Protein AF-A0A661CQU4-F1 (afdb_monomer)

Solvent-accessible surface area (backbone atoms only — not comparable to full-atom values): 3674 Å² total; per-residue (Å²): 140,86,87,87,76,61,36,76,92,74,74,40,81,46,72,68,39,54,54,49,49,53,51,50,49,54,64,72,69,58,56,48,48,82,46,99,64,99,44,82,43,78,56,86,54,74,92,68,40,86,72,83,82,133

Secondary structure (DSSP, 8-state):
------BTTTTB--HHHHHHHHHHHHHHT--GGGSSSS---S-SSTTT------

pLDDT: mean 90.21, std 5.93, range [72.44, 97.75]

Structure (mmCIF, N/CA/C/O backbone):
data_AF-A0A661CQU4-F1
#
_entry.id   AF-A0A661CQU4-F1
#
loop_
_atom_site.group_PDB
_atom_site.id
_atom_site.type_symbol
_atom_site.label_atom_id
_atom_site.label_alt_id
_atom_site.label_comp_id
_atom_site.label_asym_id
_atom_site.label_entity_id
_atom_site.label_seq_id
_atom_site.pdbx_PDB_ins_code
_atom_site.Cartn_x
_atom_site.Cartn_y
_atom_site.Cartn_z
_atom_site.occupancy
_atom_site.B_iso_or_equiv
_atom_site.auth_seq_id
_atom_site.auth_comp_id
_atom_site.auth_asym_id
_atom_site.auth_atom_id
_atom_site.pdbx_PDB_model_num
ATOM 1 N N . VAL A 1 1 ? 5.573 7.359 4.854 1.00 83.38 1 VAL A N 1
ATOM 2 C CA . VAL A 1 1 ? 6.463 6.274 4.365 1.00 83.38 1 VAL A CA 1
ATOM 3 C C . VAL A 1 1 ? 6.438 6.313 2.848 1.00 83.38 1 VAL A C 1
ATOM 5 O O . VAL A 1 1 ? 5.391 6.633 2.307 1.00 83.38 1 VAL A O 1
ATOM 8 N N . ILE A 1 2 ? 7.561 6.072 2.170 1.00 90.44 2 ILE A N 1
ATOM 9 C CA . ILE A 1 2 ? 7.633 6.093 0.701 1.00 90.44 2 ILE A CA 1
ATOM 10 C C . ILE A 1 2 ? 8.190 4.748 0.241 1.00 90.44 2 ILE A C 1
ATOM 12 O O . ILE A 1 2 ? 9.255 4.344 0.705 1.00 90.44 2 ILE A O 1
ATOM 16 N N . VAL A 1 3 ? 7.485 4.080 -0.672 1.00 91.81 3 VAL A N 1
ATOM 17 C CA . VAL A 1 3 ? 7.918 2.821 -1.294 1.00 91.81 3 VAL A CA 1
ATOM 18 C C . VAL A 1 3 ? 8.210 3.085 -2.768 1.00 91.81 3 VAL A C 1
ATOM 20 O O . VAL A 1 3 ? 7.434 3.752 -3.446 1.00 91.81 3 VAL A O 1
ATOM 23 N N . LYS A 1 4 ? 9.347 2.587 -3.262 1.00 94.88 4 LYS A N 1
ATOM 24 C CA . LYS A 1 4 ? 9.741 2.677 -4.674 1.00 94.88 4 LYS A CA 1
ATOM 25 C C . LYS A 1 4 ? 9.789 1.270 -5.257 1.00 94.88 4 LYS A C 1
ATOM 27 O O . LYS A 1 4 ? 10.521 0.433 -4.735 1.00 94.88 4 LYS A O 1
ATOM 32 N N . LEU A 1 5 ? 9.026 1.031 -6.319 1.00 95.56 5 LEU A N 1
ATOM 33 C CA . LEU A 1 5 ? 8.965 -0.256 -7.011 1.00 95.56 5 LEU A CA 1
ATOM 34 C C . LEU A 1 5 ? 9.741 -0.183 -8.329 1.00 95.56 5 LEU A C 1
ATOM 36 O O . LEU A 1 5 ? 9.723 0.839 -9.016 1.00 95.56 5 LEU A O 1
ATOM 40 N N . THR A 1 6 ? 10.475 -1.247 -8.633 1.00 96.25 6 THR A N 1
ATOM 41 C CA . THR A 1 6 ? 11.191 -1.426 -9.896 1.00 96.25 6 THR A CA 1
ATOM 42 C C . THR A 1 6 ? 11.484 -2.903 -10.111 1.00 96.25 6 THR A C 1
ATOM 44 O O . THR A 1 6 ? 11.862 -3.635 -9.187 1.00 96.25 6 THR A O 1
ATOM 47 N N . THR A 1 7 ? 11.376 -3.349 -11.355 1.00 97.00 7 THR A N 1
ATOM 48 C CA . THR A 1 7 ? 11.677 -4.723 -11.726 1.00 97.00 7 THR A CA 1
ATOM 49 C C . THR A 1 7 ? 13.168 -4.858 -12.029 1.00 97.00 7 THR A C 1
ATOM 51 O O . THR A 1 7 ? 13.649 -4.462 -13.093 1.00 97.00 7 THR A O 1
ATOM 54 N N . HIS A 1 8 ? 13.916 -5.471 -11.103 1.00 95.12 8 HIS A N 1
ATOM 55 C CA . HIS A 1 8 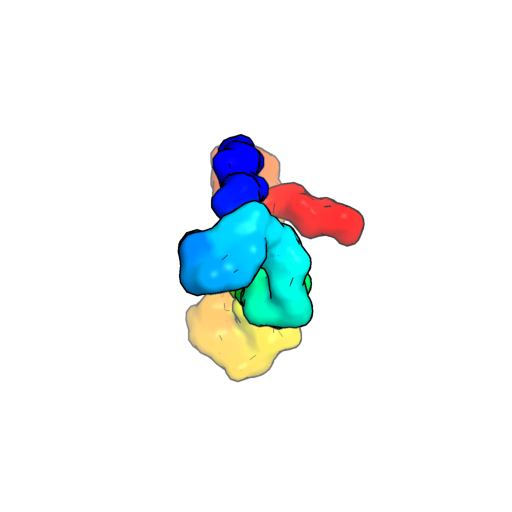? 15.381 -5.592 -11.188 1.00 95.12 8 HIS A CA 1
ATOM 56 C C . HIS A 1 8 ? 15.879 -6.263 -12.481 1.00 95.12 8 HIS A C 1
ATOM 58 O O . HIS A 1 8 ? 16.908 -5.864 -13.024 1.00 95.12 8 HIS A O 1
ATOM 64 N N . SER A 1 9 ? 15.150 -7.257 -12.999 1.00 95.81 9 SER A N 1
ATOM 65 C CA . SER A 1 9 ? 15.532 -7.992 -14.210 1.00 95.81 9 SER A CA 1
ATOM 66 C C . SER A 1 9 ? 15.357 -7.171 -15.489 1.00 95.81 9 SER A C 1
ATOM 68 O O . SER A 1 9 ? 16.136 -7.325 -16.425 1.00 95.81 9 SER A O 1
ATOM 70 N N . ALA A 1 10 ? 14.366 -6.276 -15.517 1.00 95.12 10 ALA A N 1
ATOM 71 C CA . ALA A 1 10 ? 14.108 -5.364 -16.628 1.00 95.12 10 ALA A CA 1
ATOM 72 C C . ALA A 1 10 ? 14.890 -4.046 -16.503 1.00 95.12 10 ALA A C 1
ATOM 74 O O . ALA A 1 10 ? 14.904 -3.254 -17.442 1.00 95.12 10 ALA A O 1
ATOM 75 N N . LYS A 1 11 ? 15.537 -3.808 -15.349 1.00 92.19 11 LYS A N 1
ATOM 76 C CA . LYS A 1 11 ? 16.207 -2.544 -14.997 1.00 92.19 11 LYS A CA 1
ATOM 77 C C . LYS A 1 11 ? 15.291 -1.325 -15.193 1.00 92.19 11 LYS A C 1
ATOM 79 O O . LYS A 1 11 ? 15.741 -0.267 -15.624 1.00 92.19 11 LYS A O 1
ATOM 84 N N . GLY A 1 12 ? 14.007 -1.479 -14.878 1.00 94.88 12 GLY A N 1
ATOM 85 C CA . GLY A 1 12 ? 12.987 -0.464 -15.121 1.00 94.88 12 GLY A CA 1
ATOM 86 C C . GLY A 1 12 ? 11.631 -0.842 -14.536 1.00 94.88 12 GLY A C 1
ATOM 87 O O . GLY A 1 12 ? 11.487 -1.879 -13.888 1.00 94.88 12 GLY A O 1
ATOM 88 N N . ILE A 1 13 ? 10.644 0.021 -14.773 1.00 96.81 13 ILE A N 1
ATOM 89 C CA . ILE A 1 13 ? 9.258 -0.197 -14.352 1.00 96.81 13 ILE A CA 1
ATOM 90 C C . ILE A 1 13 ? 8.586 -1.150 -15.34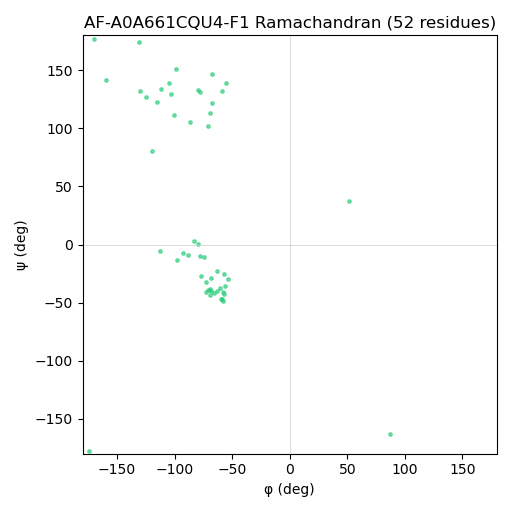0 1.00 96.81 13 ILE A C 1
ATOM 92 O O . ILE A 1 13 ? 8.689 -0.963 -16.553 1.00 96.81 13 ILE A O 1
ATOM 96 N N . THR A 1 14 ? 7.894 -2.159 -14.821 1.00 97.62 14 THR A N 1
ATOM 97 C CA . THR A 1 14 ? 7.079 -3.087 -15.612 1.00 97.62 14 THR A CA 1
ATOM 98 C C . THR A 1 14 ? 5.686 -3.241 -15.013 1.00 97.62 14 THR A C 1
ATOM 100 O O . THR A 1 14 ? 5.417 -2.777 -13.905 1.00 97.62 14 THR A O 1
ATOM 103 N N . ASP A 1 15 ? 4.809 -3.965 -15.707 1.00 97.56 15 ASP A N 1
ATOM 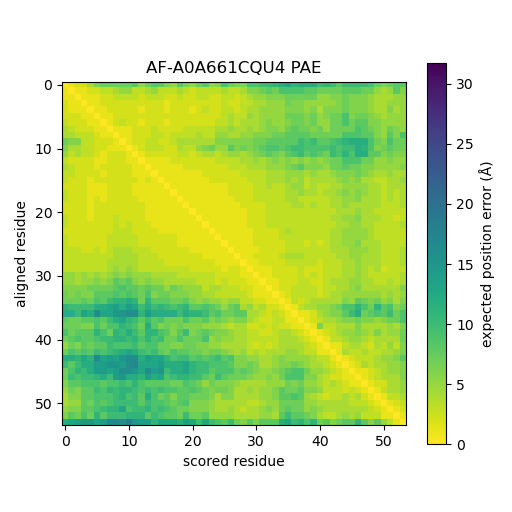104 C CA . ASP A 1 15 ? 3.465 -4.304 -15.223 1.00 97.56 15 ASP A CA 1
ATOM 105 C C . ASP A 1 15 ? 3.475 -4.971 -13.841 1.00 97.56 15 ASP A C 1
ATOM 107 O O . ASP A 1 15 ? 2.562 -4.765 -13.046 1.00 97.56 15 ASP A O 1
ATOM 111 N N . LYS A 1 16 ? 4.547 -5.700 -13.497 1.00 96.00 16 LYS A N 1
ATOM 112 C CA . LYS A 1 16 ? 4.703 -6.310 -12.168 1.00 96.00 16 LYS A CA 1
ATOM 113 C C . LYS A 1 16 ? 4.715 -5.271 -11.049 1.00 96.00 16 LYS A C 1
ATOM 115 O O . LYS A 1 16 ? 4.173 -5.529 -9.979 1.00 96.00 16 LYS A O 1
ATOM 120 N N . ASP A 1 17 ? 5.325 -4.115 -11.294 1.00 96.81 17 ASP A N 1
ATOM 121 C CA . ASP A 1 17 ? 5.403 -3.032 -10.317 1.00 96.81 17 ASP A CA 1
ATOM 122 C C . ASP A 1 17 ? 4.022 -2.403 -10.097 1.00 96.81 17 ASP A C 1
ATOM 124 O O . ASP A 1 17 ? 3.651 -2.112 -8.962 1.00 96.81 17 ASP A O 1
ATOM 128 N N . PHE A 1 18 ? 3.226 -2.265 -11.161 1.00 97.44 18 PHE A N 1
ATOM 129 C CA . PHE A 1 18 ? 1.854 -1.765 -11.068 1.00 97.44 18 PHE A CA 1
ATOM 130 C C . PHE A 1 18 ? 0.918 -2.754 -10.372 1.00 97.44 18 PHE A C 1
ATOM 132 O O . PHE A 1 18 ? 0.137 -2.351 -9.513 1.00 97.44 18 PHE A O 1
ATOM 139 N N . GLU A 1 19 ? 1.008 -4.045 -10.690 1.00 97.75 19 GLU A N 1
ATOM 140 C CA . GLU A 1 19 ? 0.217 -5.076 -10.012 1.00 97.75 19 GLU A CA 1
ATOM 141 C C . GLU A 1 19 ? 0.569 -5.167 -8.519 1.00 97.75 19 GLU A C 1
ATOM 143 O O . GLU A 1 19 ? -0.322 -5.247 -7.670 1.00 97.75 19 GLU A O 1
ATOM 148 N N . LEU A 1 20 ? 1.855 -5.058 -8.168 1.00 96.44 20 LEU A N 1
ATOM 149 C CA . LEU A 1 20 ? 2.278 -4.995 -6.771 1.00 96.44 20 LEU A CA 1
ATOM 150 C C . LEU A 1 20 ? 1.785 -3.717 -6.079 1.00 96.44 20 LEU A C 1
ATOM 152 O O . LEU A 1 20 ? 1.312 -3.794 -4.947 1.00 96.44 20 LEU A O 1
ATOM 156 N N . ALA A 1 21 ? 1.840 -2.562 -6.747 1.00 96.56 21 ALA A N 1
ATOM 157 C CA . ALA A 1 21 ? 1.312 -1.310 -6.208 1.00 96.56 21 ALA A CA 1
ATOM 158 C C . ALA A 1 21 ? -0.186 -1.418 -5.895 1.00 96.56 21 ALA A C 1
ATOM 160 O O . ALA A 1 21 ? -0.596 -1.086 -4.786 1.00 96.56 21 ALA A O 1
ATOM 161 N N . LYS A 1 22 ? -0.990 -1.969 -6.816 1.00 96.56 22 LYS A N 1
ATOM 162 C CA . LYS A 1 22 ? -2.423 -2.221 -6.586 1.00 96.56 22 LYS A CA 1
ATOM 163 C C . LYS A 1 22 ? -2.654 -3.129 -5.384 1.00 96.56 22 LYS A C 1
ATOM 165 O O . LYS A 1 22 ? -3.570 -2.892 -4.603 1.00 96.56 22 LYS A O 1
ATOM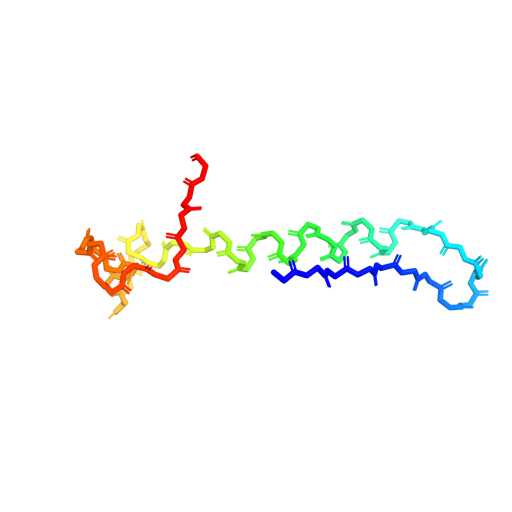 170 N N . LYS A 1 23 ? -1.830 -4.169 -5.216 1.00 96.69 23 LYS A N 1
ATOM 171 C CA . LYS A 1 23 ? -1.971 -5.081 -4.079 1.00 96.69 23 LYS A CA 1
ATOM 172 C C . LYS A 1 23 ? -1.618 -4.409 -2.757 1.00 96.69 23 LYS A C 1
ATOM 174 O O . LYS A 1 23 ? -2.307 -4.644 -1.769 1.00 96.69 23 LYS A O 1
ATOM 179 N N . ILE A 1 24 ? -0.578 -3.577 -2.739 1.00 95.12 24 ILE A N 1
ATOM 180 C CA . ILE A 1 24 ? -0.233 -2.763 -1.570 1.00 95.12 24 ILE A CA 1
ATOM 181 C C . ILE A 1 24 ? -1.398 -1.835 -1.230 1.00 95.12 24 ILE A C 1
ATOM 183 O O . ILE A 1 24 ? -1.810 -1.816 -0.077 1.00 95.12 24 ILE A O 1
ATOM 187 N N . GLU A 1 25 ? -1.966 -1.146 -2.221 1.00 93.19 25 GLU A N 1
ATOM 188 C CA . GLU A 1 25 ? -3.117 -0.264 -2.016 1.00 93.19 25 GLU A CA 1
ATOM 189 C C . GLU A 1 25 ? -4.301 -1.022 -1.410 1.00 93.19 25 GLU A C 1
ATOM 191 O O . GLU A 1 25 ? -4.830 -0.618 -0.382 1.00 93.19 25 GLU A O 1
ATOM 196 N N . GLN A 1 26 ? -4.650 -2.185 -1.970 1.00 93.25 26 GLN A N 1
ATOM 197 C CA . GLN A 1 26 ? -5.729 -3.026 -1.450 1.00 93.25 26 GLN A CA 1
ATOM 198 C C . GLN A 1 26 ? -5.503 -3.426 0.015 1.00 93.25 26 GLN A C 1
ATOM 200 O O . GLN A 1 26 ? -6.442 -3.436 0.804 1.00 93.25 26 GLN A O 1
ATOM 205 N N . VAL A 1 27 ? -4.273 -3.798 0.375 1.00 92.06 27 VAL A N 1
ATOM 206 C CA . VAL A 1 27 ? -3.946 -4.246 1.736 1.00 92.06 27 VAL A CA 1
ATOM 207 C C . VAL A 1 27 ? -3.932 -3.074 2.714 1.00 92.06 27 VAL A C 1
ATOM 209 O O . VAL A 1 27 ? -4.424 -3.208 3.830 1.00 92.06 27 VAL A O 1
ATOM 212 N N . VAL A 1 28 ? -3.381 -1.928 2.313 1.00 90.38 28 VAL A N 1
ATOM 213 C CA . VAL A 1 28 ? -3.304 -0.734 3.164 1.00 90.38 28 VAL A CA 1
ATOM 214 C C . VAL A 1 28 ? -4.683 -0.110 3.358 1.00 90.38 28 VAL A C 1
ATOM 216 O O . VAL A 1 28 ? -4.998 0.307 4.466 1.00 90.38 28 VAL A O 1
ATOM 219 N N . GLN A 1 29 ? -5.523 -0.076 2.325 1.00 90.00 29 GLN A N 1
ATOM 220 C CA . GLN A 1 29 ? -6.885 0.453 2.420 1.00 90.00 29 GLN A CA 1
ATOM 221 C C . GLN A 1 29 ? -7.903 -0.550 2.969 1.00 90.00 29 GLN A C 1
ATOM 223 O O . GLN A 1 29 ? -9.089 -0.233 3.030 1.00 90.00 29 GLN A O 1
ATOM 228 N N . TRP A 1 30 ? -7.484 -1.750 3.368 1.00 90.69 30 TRP A N 1
ATOM 229 C CA . TRP A 1 30 ? -8.417 -2.763 3.844 1.00 90.69 30 TRP A CA 1
ATOM 230 C C . TRP A 1 30 ? -9.216 -2.272 5.066 1.00 90.69 30 TRP A C 1
ATOM 232 O O . TRP A 1 30 ? -8.657 -1.713 6.018 1.00 90.69 30 TRP A O 1
ATOM 242 N N . GLN A 1 31 ? -10.538 -2.471 5.023 1.00 89.38 31 GLN A N 1
ATOM 243 C CA . GLN A 1 31 ? -11.489 -2.052 6.056 1.00 89.38 31 GLN A CA 1
ATOM 244 C C . GLN A 1 31 ? -12.216 -3.268 6.637 1.00 89.38 31 GLN A C 1
ATOM 246 O O . GLN A 1 31 ? -13.353 -3.546 6.264 1.00 89.38 31 GLN A O 1
ATOM 251 N N . PRO A 1 32 ? -11.592 -4.000 7.575 1.00 89.75 32 PRO A N 1
ATOM 252 C CA . PRO A 1 32 ? -12.191 -5.229 8.081 1.00 89.75 32 PRO A CA 1
ATOM 253 C C . PRO A 1 32 ? -13.529 -5.019 8.807 1.00 89.75 32 PRO A C 1
ATOM 255 O O . PRO A 1 32 ? -14.316 -5.950 8.884 1.00 89.75 32 PRO A O 1
ATOM 258 N N . GLY A 1 33 ? -13.802 -3.810 9.313 1.00 88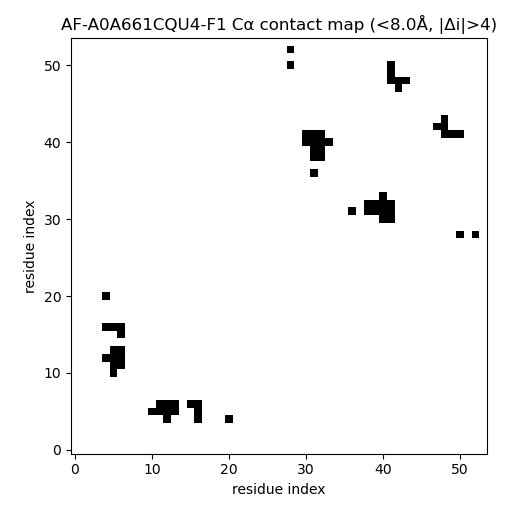.44 33 GLY A N 1
ATOM 259 C CA . GLY A 1 33 ? -15.067 -3.487 9.983 1.00 88.44 33 GLY A CA 1
ATOM 260 C C . GLY A 1 33 ? -16.267 -3.316 9.042 1.00 88.44 33 GLY A C 1
ATOM 261 O O . GLY A 1 33 ? -17.393 -3.233 9.522 1.00 88.44 33 GLY A O 1
ATOM 262 N N . GLU A 1 34 ? -16.048 -3.249 7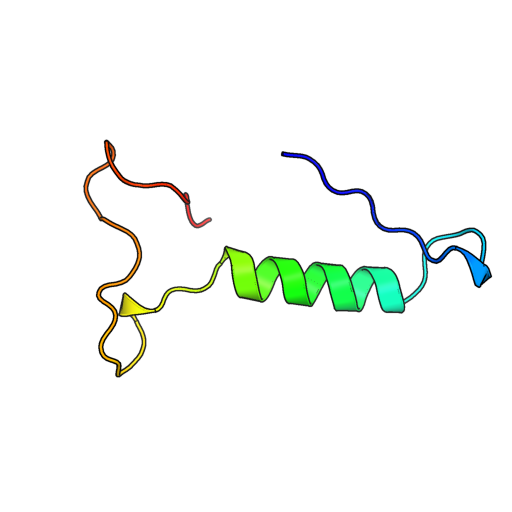.724 1.00 88.50 34 GLU A N 1
ATOM 263 C CA . GLU A 1 34 ? -17.122 -3.255 6.716 1.00 88.50 34 GLU A CA 1
ATOM 264 C C . GLU A 1 34 ? -17.441 -4.673 6.206 1.00 88.50 34 GLU A C 1
ATOM 266 O O . GLU A 1 34 ? -18.396 -4.865 5.454 1.00 88.50 34 GLU A O 1
ATOM 271 N N . GLU A 1 35 ? -16.650 -5.673 6.604 1.00 89.94 35 GLU A N 1
ATOM 272 C CA . GLU A 1 35 ? -16.827 -7.075 6.229 1.00 89.94 35 GLU A CA 1
ATOM 273 C C . GLU A 1 35 ? -17.534 -7.855 7.352 1.00 89.94 35 GLU A C 1
ATOM 275 O O . GLU A 1 35 ? -17.387 -7.550 8.535 1.00 89.94 35 GLU A O 1
ATOM 280 N N . ASP A 1 36 ? -18.276 -8.911 6.997 1.00 84.62 36 ASP A N 1
ATOM 281 C CA . ASP A 1 36 ? -18.806 -9.854 7.989 1.00 84.62 36 ASP A CA 1
ATOM 282 C C . ASP A 1 36 ? -17.646 -10.681 8.567 1.00 84.62 36 ASP A C 1
ATOM 284 O O . ASP A 1 36 ? -17.135 -11.615 7.939 1.00 84.62 36 ASP A O 1
ATOM 288 N N . GLY A 1 37 ? -17.200 -10.328 9.774 1.00 85.56 37 GLY A N 1
ATOM 289 C CA . GLY A 1 37 ? -16.048 -10.959 10.401 1.00 85.56 37 GLY A CA 1
ATOM 290 C C . GLY A 1 37 ? -15.844 -10.584 11.870 1.00 85.56 37 GLY A C 1
ATOM 291 O O . GLY A 1 37 ? -16.579 -9.781 12.436 1.00 85.56 37 GLY A O 1
ATOM 292 N N . PRO A 1 38 ? -14.831 -11.177 12.524 1.00 90.50 38 PRO A N 1
ATOM 293 C CA . PRO A 1 38 ? -14.545 -10.942 13.940 1.00 90.50 38 PRO A CA 1
ATOM 294 C C . PRO A 1 38 ? -13.791 -9.629 14.209 1.00 90.50 38 PRO A C 1
ATOM 296 O O . PRO A 1 38 ? -13.421 -9.364 15.351 1.00 90.50 38 PRO A O 1
ATOM 299 N N . PHE A 1 39 ? -13.476 -8.848 13.175 1.00 88.31 39 PHE A N 1
ATOM 300 C CA . PHE A 1 39 ? -12.605 -7.683 13.276 1.00 88.31 39 PHE A CA 1
ATOM 301 C C . PHE A 1 39 ? -13.422 -6.391 13.264 1.00 88.31 39 PHE A C 1
ATOM 303 O O . PHE A 1 39 ? -14.217 -6.162 12.365 1.00 88.31 39 PHE A O 1
ATOM 310 N N . GLU A 1 40 ? -13.170 -5.511 14.232 1.00 84.38 40 GLU A N 1
ATOM 311 C CA . GLU A 1 40 ? -13.916 -4.251 14.387 1.00 84.38 40 GLU A CA 1
ATOM 312 C C . GLU A 1 40 ? -13.483 -3.147 13.400 1.00 84.38 40 GLU A C 1
ATOM 314 O O . GLU A 1 40 ? -14.142 -2.116 13.289 1.00 84.38 40 GLU A O 1
ATOM 319 N N . GLY A 1 41 ? -12.387 -3.344 12.659 1.00 87.69 41 GLY A N 1
ATOM 320 C CA . GLY A 1 41 ? -11.868 -2.349 11.719 1.00 87.69 41 GLY A CA 1
ATOM 321 C C . GLY A 1 41 ? -10.919 -1.324 12.344 1.00 87.69 41 GLY A C 1
ATOM 322 O O . GLY A 1 41 ? -10.346 -1.527 13.414 1.00 87.69 41 GLY A O 1
ATOM 323 N N . THR A 1 42 ? -10.705 -0.221 11.626 1.00 85.94 42 THR A N 1
ATOM 324 C CA . THR A 1 42 ? -9.825 0.867 12.076 1.00 85.94 42 THR A CA 1
ATOM 325 C C . THR A 1 42 ? -10.549 1.728 13.120 1.00 85.94 42 THR A C 1
ATOM 327 O O . THR A 1 42 ? -11.666 2.173 12.850 1.00 85.94 42 THR A O 1
ATOM 330 N N . PRO A 1 43 ? -9.931 2.035 14.281 1.00 86.94 43 PRO A N 1
ATOM 331 C CA . PRO A 1 43 ? -10.560 2.839 15.327 1.00 86.94 43 PRO A CA 1
ATOM 332 C C . PRO A 1 43 ? -11.061 4.203 14.831 1.00 86.94 43 PRO A C 1
ATOM 334 O O . PRO A 1 43 ? -10.372 4.906 14.084 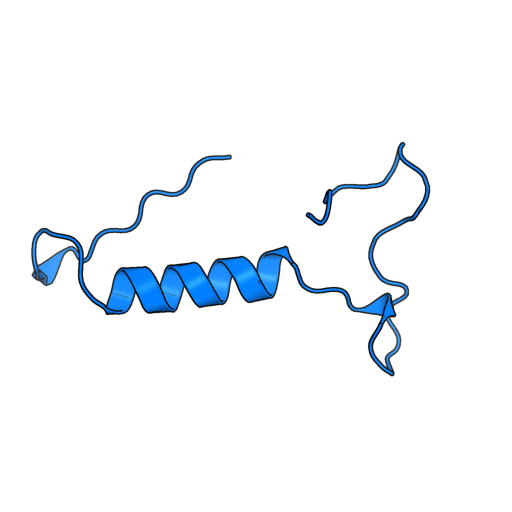1.00 86.94 43 PRO A O 1
ATOM 337 N N . SER A 1 44 ? -12.250 4.601 15.291 1.00 81.81 44 SER A N 1
ATOM 338 C CA . SER A 1 44 ? -12.861 5.897 14.969 1.00 81.81 44 SER A CA 1
ATOM 339 C C . SER A 1 44 ? -12.252 7.064 15.757 1.00 81.81 44 SER A C 1
ATOM 341 O O . SER A 1 44 ? -12.230 8.191 15.258 1.00 81.81 44 SER A O 1
ATOM 343 N N . ASP A 1 45 ? -11.717 6.803 16.957 1.00 85.50 45 ASP A N 1
ATOM 344 C CA . ASP A 1 45 ? -11.010 7.802 17.762 1.00 85.50 45 ASP A CA 1
ATOM 345 C C . ASP A 1 45 ? -9.695 8.199 17.080 1.00 85.50 45 ASP A C 1
ATOM 347 O O . ASP A 1 45 ? -8.794 7.387 16.849 1.00 85.50 45 ASP A O 1
ATOM 351 N N . GLN A 1 46 ? -9.572 9.494 16.796 1.00 81.00 46 GLN A N 1
ATOM 352 C CA . GLN A 1 46 ? -8.429 10.091 16.119 1.00 81.00 46 GLN A CA 1
ATOM 353 C C . GLN A 1 46 ? -7.089 9.835 16.828 1.00 81.00 46 GLN A C 1
ATOM 355 O O . GLN A 1 46 ? -6.054 9.837 16.167 1.00 81.00 46 GLN A O 1
ATOM 360 N N . ARG A 1 47 ? -7.080 9.588 18.145 1.00 84.06 47 ARG A N 1
ATOM 361 C CA . ARG A 1 47 ? -5.861 9.254 18.903 1.00 84.06 47 ARG A CA 1
ATOM 362 C C . ARG A 1 47 ? -5.288 7.887 18.547 1.00 84.06 47 ARG A C 1
ATOM 364 O O . ARG A 1 47 ? -4.084 7.690 18.677 1.00 84.06 47 ARG A O 1
ATOM 371 N N . PHE A 1 48 ? -6.143 6.962 18.121 1.00 83.88 48 PHE A N 1
ATOM 372 C CA . PHE A 1 48 ? -5.780 5.577 17.823 1.00 83.88 48 PHE A CA 1
ATOM 373 C C . PHE A 1 48 ? -5.895 5.244 16.329 1.00 83.88 48 PHE A C 1
ATOM 375 O O . PHE A 1 48 ? -5.496 4.160 15.908 1.00 83.88 48 PHE A O 1
ATOM 382 N N . LYS A 1 49 ? -6.407 6.174 15.514 1.00 82.88 49 LYS A N 1
ATOM 383 C CA . LYS A 1 49 ? -6.526 6.024 14.063 1.00 82.88 49 LYS A CA 1
ATOM 384 C C . LYS A 1 49 ? -5.147 6.045 13.395 1.00 82.88 49 LYS A C 1
ATOM 386 O O . LYS A 1 49 ? -4.471 7.070 13.369 1.00 82.88 49 LYS A O 1
ATOM 391 N N . TYR A 1 50 ? -4.747 4.911 12.823 1.00 82.31 50 TYR A N 1
ATOM 392 C CA . TYR A 1 50 ? -3.448 4.734 12.155 1.00 82.31 50 TYR A CA 1
ATOM 393 C C . TYR A 1 50 ? -3.509 4.877 10.626 1.00 82.31 50 TYR A C 1
ATOM 395 O O . TYR A 1 50 ? -2.468 5.031 9.989 1.00 82.31 50 TYR A O 1
ATOM 403 N N . ILE A 1 51 ? -4.707 4.869 10.034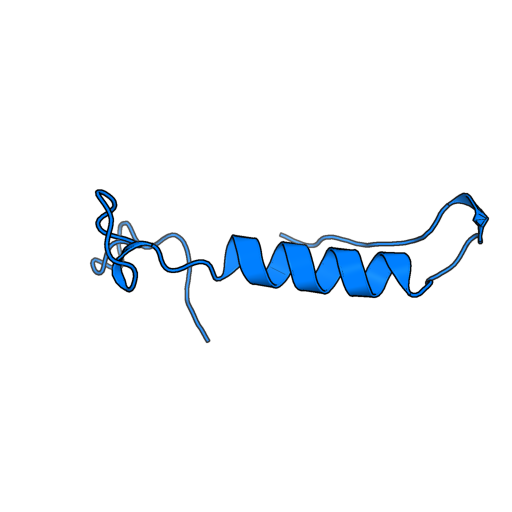 1.00 83.75 51 ILE A N 1
ATOM 404 C CA . ILE A 1 51 ? -4.933 5.072 8.597 1.00 83.75 51 ILE A CA 1
ATOM 405 C C . ILE A 1 51 ? -6.010 6.132 8.406 1.00 83.75 51 ILE A C 1
ATOM 407 O O . ILE A 1 51 ? -7.070 6.090 9.032 1.00 8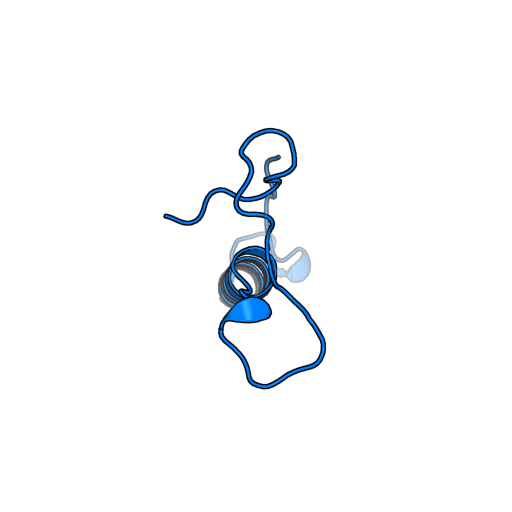3.75 51 ILE A O 1
ATOM 411 N N . LYS A 1 52 ? -5.737 7.092 7.523 1.00 80.44 52 LYS A N 1
ATOM 412 C CA . LYS A 1 52 ? -6.746 7.999 6.986 1.00 80.44 52 LYS A CA 1
ATOM 413 C C . LYS A 1 52 ? -7.123 7.478 5.603 1.00 80.44 52 LYS A C 1
ATOM 415 O O . LYS A 1 52 ? -6.286 7.511 4.712 1.00 80.44 52 LYS A O 1
ATOM 420 N N . TYR A 1 53 ? -8.346 6.978 5.478 1.00 79.88 53 TYR A N 1
ATOM 421 C CA . TYR A 1 53 ? -8.940 6.653 4.186 1.00 79.88 53 TYR A CA 1
ATOM 422 C C . TYR A 1 53 ? -9.188 7.946 3.391 1.00 79.88 53 TYR A C 1
ATOM 424 O O . TYR A 1 53 ? -9.417 8.996 4.009 1.00 79.88 53 TYR A O 1
ATOM 432 N N . ASP A 1 54 ? -9.066 7.859 2.066 1.00 72.44 54 ASP A N 1
ATOM 433 C CA . ASP A 1 54 ? -9.349 8.960 1.132 1.00 72.44 54 ASP A CA 1
ATOM 434 C C . ASP A 1 54 ? -10.850 9.271 1.023 1.00 72.44 54 ASP A C 1
ATOM 436 O O . ASP A 1 54 ? -11.674 8.346 1.216 1.00 72.44 54 ASP A O 1
#

Mean predicted aligned error: 4.75 Å

Foldseek 3Di:
DDDDDADVVVRGDDVVRVVVVVVVVCVLQDACCVDPDPDVGADPPPVRGPDDDD

Sequence (54 aa):
VIVKLTTHSAKGITDKDFELAKKIEQVVQWQPGEEDGPFEGTPSDQRFKYIKYD

Radius of gyration: 15.42 Å; Cα contacts (8 Å, |Δi|>4): 33; chains: 1; bounding box: 35×21×36 Å